Protein AF-A0A2X2LST0-F1 (afdb_monomer)

Sequence (91 aa):
MTFIVGENGIGKSTLVEAIAINADFNPEGGSCNFNFSTMDSHSALFEDIQVIRTAYRNRDGYFLRAESFYNVATAVDQYEAQQSMVDRSHE

Foldseek 3Di:
DDDDDDDPPPCPLLVLLLVCVLLCADSLKFWNVDDDDDDDPHDPVNVVDHDDDDPDDDNTDIDDDPVNPVVVVVVVVVVVVVVVVVVVVVD

Organism: Sphingobacterium multivorum (NCBI:txid28454)

Solvent-accessible surface area (backbone atoms only — not comparable to full-atom values): 6010 Å² total; per-residue (Å²): 140,88,85,89,87,79,70,91,86,77,45,68,69,59,53,54,42,26,52,36,43,60,65,56,27,32,82,72,32,40,35,63,87,50,88,76,86,74,86,89,83,73,74,71,62,36,80,80,54,82,77,86,77,64,95,80,67,81,88,76,63,74,42,87,42,86,88,39,55,62,57,55,55,52,49,53,54,51,53,53,54,52,51,59,52,56,62,66,71,76,115

Nearest PDB structures (foldseek):
  5h67-assembly1_A  TM=6.821E-01  e=4.232E+00  Bacillus subtilis subsp. subtilis str. 168

pLDDT: mean 77.17, std 13.8, range [45.28, 97.44]

Secondary structure (DSSP, 8-state):
-------TTSSHHHHHHHHHHTTT--TTSEETT------S-S-THHHH------S------EE--STTHHHHHHHHHHHHHHHHHHHTT--

Radius of gyration: 16.71 Å; Cα contacts (8 Å, |Δi|>4): 66; chains: 1; bounding box: 40×41×41 Å

Structure (mmCIF, N/CA/C/O backbone):
data_AF-A0A2X2LST0-F1
#
_entry.id   AF-A0A2X2LST0-F1
#
loop_
_atom_site.group_PDB
_atom_site.id
_atom_site.type_symbol
_atom_site.label_atom_id
_atom_site.label_alt_id
_atom_site.label_comp_id
_atom_site.label_asym_id
_atom_site.label_entity_id
_atom_site.label_seq_id
_atom_site.pdbx_PDB_ins_code
_atom_site.Cartn_x
_atom_site.Cartn_y
_atom_site.Cartn_z
_atom_site.occupancy
_atom_site.B_iso_or_equiv
_atom_site.auth_seq_id
_atom_site.auth_comp_id
_atom_site.auth_asym_id
_atom_site.auth_atom_id
_atom_site.pdbx_PDB_model_num
ATOM 1 N N . MET A 1 1 ? 8.321 5.116 -11.694 1.00 85.19 1 MET A N 1
ATOM 2 C CA . MET A 1 1 ? 7.746 5.732 -10.481 1.00 85.19 1 MET A CA 1
ATOM 3 C C . MET A 1 1 ? 6.342 6.197 -10.832 1.00 85.19 1 MET A C 1
ATOM 5 O O . MET A 1 1 ? 6.208 6.881 -11.839 1.00 85.19 1 MET A O 1
ATOM 9 N N . THR A 1 2 ? 5.328 5.799 -10.063 1.00 92.62 2 THR A N 1
ATOM 10 C CA . THR A 1 2 ? 3.914 6.144 -10.303 1.00 92.62 2 THR A CA 1
ATOM 11 C C . THR A 1 2 ? 3.364 6.837 -9.064 1.00 92.62 2 THR A C 1
ATOM 13 O O . THR A 1 2 ? 3.672 6.412 -7.954 1.00 92.62 2 THR A O 1
ATOM 16 N N . PHE A 1 3 ? 2.559 7.883 -9.246 1.00 94.00 3 PHE A N 1
ATOM 17 C CA . PHE A 1 3 ? 1.994 8.673 -8.152 1.00 94.00 3 PHE A CA 1
ATOM 18 C C . PHE A 1 3 ? 0.475 8.771 -8.285 1.00 94.00 3 PHE A C 1
ATOM 20 O O . PHE A 1 3 ? -0.038 8.967 -9.385 1.00 94.00 3 PHE A O 1
ATOM 27 N N . ILE A 1 4 ? -0.227 8.681 -7.156 1.00 93.94 4 ILE A N 1
ATOM 28 C CA . ILE A 1 4 ? -1.662 8.959 -7.039 1.00 93.94 4 ILE A CA 1
ATOM 29 C C . ILE A 1 4 ? -1.800 10.240 -6.212 1.00 93.94 4 ILE A C 1
ATOM 31 O O . ILE A 1 4 ? -1.322 10.300 -5.080 1.00 93.94 4 ILE A O 1
ATOM 35 N N . VAL A 1 5 ? -2.423 11.275 -6.779 1.00 95.62 5 VAL A N 1
ATOM 36 C CA . VAL A 1 5 ? -2.529 12.616 -6.176 1.00 95.62 5 VAL A CA 1
ATOM 37 C C . VAL A 1 5 ? -3.980 13.098 -6.141 1.00 95.62 5 VAL A C 1
ATOM 39 O O . VAL A 1 5 ? -4.814 12.620 -6.902 1.00 95.62 5 VAL A O 1
ATOM 42 N N . GLY A 1 6 ? -4.283 14.039 -5.244 1.00 95.81 6 GLY A N 1
ATOM 43 C CA . GLY A 1 6 ? -5.612 14.634 -5.070 1.00 95.81 6 GLY A CA 1
ATOM 44 C C . GLY A 1 6 ? -5.848 15.120 -3.637 1.00 95.81 6 GLY A C 1
ATOM 45 O O . GLY A 1 6 ? -4.966 14.981 -2.785 1.00 95.81 6 GLY A O 1
ATOM 46 N N . GLU A 1 7 ? -7.024 15.681 -3.356 1.00 97.44 7 GLU A N 1
ATOM 47 C CA . GLU A 1 7 ? -7.358 16.300 -2.062 1.00 97.44 7 GLU A CA 1
ATOM 48 C C . GLU A 1 7 ? -7.352 15.314 -0.880 1.00 97.44 7 GLU A C 1
ATOM 50 O O . GLU A 1 7 ? -7.414 14.090 -1.039 1.00 97.44 7 GLU A O 1
ATOM 55 N N . ASN A 1 8 ? -7.236 15.834 0.341 1.00 93.12 8 ASN A N 1
ATOM 56 C CA . ASN A 1 8 ? -7.308 15.009 1.547 1.00 93.12 8 ASN A CA 1
ATOM 57 C C . ASN A 1 8 ? -8.727 14.459 1.729 1.00 93.12 8 ASN A C 1
ATOM 59 O O . ASN A 1 8 ? -9.699 15.187 1.578 1.00 93.12 8 ASN A O 1
ATOM 63 N N . GLY A 1 9 ? -8.835 13.166 2.042 1.00 90.81 9 GLY A N 1
ATOM 64 C CA . GLY A 1 9 ? -10.125 12.497 2.241 1.00 90.81 9 GLY A CA 1
ATOM 65 C C . GLY A 1 9 ? -10.755 11.864 0.993 1.00 90.81 9 GLY A C 1
ATOM 66 O O . GLY A 1 9 ? -11.721 11.132 1.141 1.00 90.81 9 GLY A O 1
ATOM 67 N N . ILE A 1 10 ? -10.192 12.026 -0.213 1.00 95.12 10 ILE A N 1
ATOM 68 C CA . ILE A 1 10 ? -10.776 11.440 -1.445 1.00 95.12 10 ILE A CA 1
ATOM 69 C C . ILE A 1 10 ? -10.584 9.915 -1.592 1.00 95.12 10 ILE A C 1
ATOM 71 O O . ILE A 1 10 ? -10.884 9.358 -2.642 1.00 95.12 10 ILE A O 1
ATOM 75 N N . GLY A 1 11 ? -10.005 9.243 -0.591 1.00 92.44 11 GLY A N 1
ATOM 76 C CA . GLY A 1 11 ? -9.767 7.794 -0.630 1.00 92.44 11 GLY A CA 1
ATOM 77 C C . GLY A 1 11 ? -8.460 7.344 -1.298 1.00 92.44 11 GLY A C 1
ATOM 78 O O . GLY A 1 11 ? -8.341 6.183 -1.670 1.00 92.44 11 GLY A O 1
ATOM 79 N N . LYS A 1 12 ? -7.446 8.216 -1.435 1.00 94.75 12 LYS A N 1
ATOM 80 C CA . LYS A 1 12 ? -6.136 7.835 -2.017 1.00 94.75 12 LYS A CA 1
ATOM 81 C C . LYS A 1 12 ? -5.499 6.640 -1.296 1.00 94.75 12 LYS A C 1
ATOM 83 O O . LYS A 1 12 ? -5.092 5.684 -1.945 1.00 94.75 12 LYS A O 1
ATOM 88 N N . SER A 1 13 ? -5.430 6.696 0.037 1.00 90.44 13 SER A N 1
ATOM 89 C CA . SER A 1 13 ? -4.865 5.617 0.855 1.00 90.44 13 SER A CA 1
ATOM 90 C C . SER A 1 13 ? -5.704 4.345 0.753 1.00 90.44 13 SER A C 1
ATOM 92 O O . SER A 1 13 ? -5.145 3.271 0.584 1.00 90.44 13 SER A O 1
ATOM 94 N N . THR A 1 14 ? -7.033 4.484 0.747 1.00 91.38 14 THR A N 1
ATOM 95 C CA . THR A 1 14 ? -7.987 3.379 0.584 1.00 91.38 14 THR A CA 1
ATOM 96 C C . THR A 1 14 ? -7.796 2.645 -0.742 1.00 91.38 14 THR A C 1
ATOM 98 O O . THR A 1 14 ? -7.778 1.420 -0.776 1.00 91.38 14 THR A O 1
ATOM 101 N N . LEU A 1 15 ? -7.590 3.378 -1.841 1.00 92.81 15 LEU A N 1
ATOM 102 C CA . LEU A 1 15 ? -7.323 2.774 -3.146 1.00 92.81 15 LEU A CA 1
ATOM 103 C C . LEU A 1 15 ? -5.991 2.013 -3.158 1.00 92.81 15 LEU A C 1
ATOM 105 O O . LEU A 1 15 ? -5.919 0.898 -3.670 1.00 92.81 15 LEU A O 1
ATOM 109 N N . VAL A 1 16 ? -4.932 2.606 -2.600 1.00 92.12 16 VAL A N 1
ATOM 110 C CA . VAL A 1 16 ? -3.610 1.963 -2.535 1.00 92.12 16 VAL A CA 1
ATOM 111 C C . VAL A 1 16 ? -3.655 0.698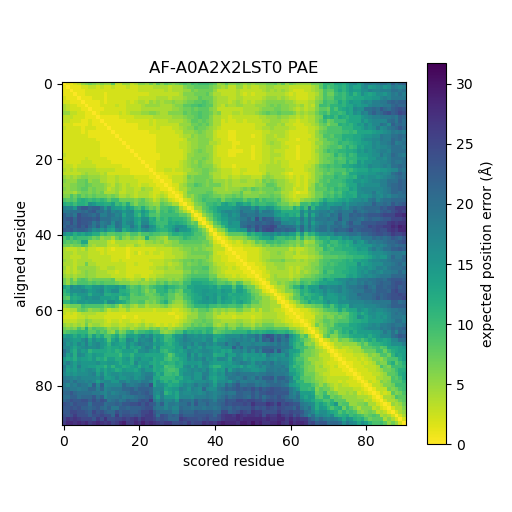 -1.675 1.00 92.12 16 VAL A C 1
ATOM 113 O O . VAL A 1 16 ? -3.092 -0.323 -2.064 1.00 92.12 16 VAL A O 1
ATOM 116 N N . GLU A 1 17 ? -4.359 0.743 -0.549 1.00 90.00 17 GLU A N 1
ATOM 117 C CA . GLU A 1 17 ? -4.588 -0.398 0.336 1.00 90.00 17 GLU A CA 1
ATOM 118 C C . GLU A 1 17 ? -5.364 -1.518 -0.370 1.00 90.00 17 GLU A C 1
ATOM 120 O O . GLU A 1 17 ? -4.922 -2.666 -0.362 1.00 90.00 17 GLU A O 1
ATOM 125 N N . ALA A 1 18 ? -6.448 -1.191 -1.080 1.00 91.44 18 ALA A N 1
ATOM 126 C CA . ALA A 1 18 ? -7.220 -2.172 -1.840 1.00 91.44 18 ALA A CA 1
ATOM 127 C C . ALA A 1 18 ? -6.390 -2.857 -2.945 1.00 91.44 18 ALA A C 1
ATOM 129 O O . ALA A 1 18 ? -6.535 -4.060 -3.187 1.00 91.44 18 ALA A O 1
ATOM 130 N N . ILE A 1 19 ? -5.483 -2.115 -3.594 1.00 91.38 19 ILE A N 1
ATOM 131 C CA . ILE A 1 19 ? -4.521 -2.672 -4.559 1.00 91.38 19 ILE A CA 1
ATOM 132 C C . ILE A 1 19 ? -3.510 -3.590 -3.861 1.00 91.38 19 ILE A C 1
ATOM 134 O O . ILE A 1 19 ? -3.180 -4.644 -4.408 1.00 91.38 19 ILE A O 1
ATOM 138 N N . ALA A 1 20 ? -3.008 -3.201 -2.685 1.00 89.94 20 ALA A N 1
ATOM 139 C CA . ALA A 1 20 ? -2.037 -3.980 -1.921 1.00 89.94 20 ALA A CA 1
ATOM 140 C C . ALA A 1 20 ? -2.629 -5.319 -1.447 1.00 89.94 20 ALA A C 1
ATOM 142 O O . ALA A 1 20 ? -2.005 -6.359 -1.659 1.00 89.94 20 ALA A O 1
ATOM 143 N N . ILE A 1 21 ? -3.857 -5.314 -0.921 1.00 87.06 21 ILE A N 1
ATOM 144 C CA . ILE A 1 21 ? -4.578 -6.532 -0.513 1.00 87.06 21 ILE A CA 1
ATOM 145 C C . ILE A 1 21 ? -4.767 -7.469 -1.713 1.00 87.06 21 ILE A C 1
ATOM 147 O O . ILE A 1 21 ? -4.365 -8.628 -1.670 1.00 87.06 21 ILE A O 1
ATOM 151 N N . ASN A 1 22 ? -5.254 -6.951 -2.848 1.00 88.94 22 ASN A N 1
ATOM 152 C CA . ASN A 1 22 ? -5.372 -7.718 -4.099 1.00 88.94 22 ASN A CA 1
ATOM 153 C C . ASN A 1 22 ? -4.019 -8.141 -4.711 1.00 88.94 22 ASN A C 1
ATOM 155 O O . ASN A 1 22 ? -3.960 -8.819 -5.747 1.00 88.94 22 ASN A O 1
ATOM 159 N N . ALA A 1 23 ? -2.907 -7.671 -4.150 1.00 87.31 23 ALA A N 1
ATOM 160 C CA . ALA A 1 23 ? -1.549 -8.088 -4.479 1.00 87.31 23 ALA A CA 1
ATOM 161 C C . ALA A 1 23 ? -0.954 -9.092 -3.498 1.00 87.31 23 ALA A C 1
ATOM 163 O O . ALA A 1 23 ? 0.224 -9.420 -3.641 1.00 87.31 23 ALA A O 1
ATOM 164 N N . ASP A 1 24 ? -1.774 -9.627 -2.594 1.00 84.69 24 ASP A N 1
ATOM 165 C CA . ASP A 1 24 ? -1.377 -10.549 -1.534 1.00 84.69 24 ASP A CA 1
ATOM 166 C C . ASP A 1 24 ? -0.409 -9.901 -0.524 1.00 84.69 24 ASP A C 1
ATOM 168 O O . ASP A 1 24 ? 0.428 -10.579 0.072 1.00 84.69 24 ASP A O 1
ATOM 172 N N . PHE A 1 25 ? -0.480 -8.576 -0.342 1.00 86.12 25 PHE A N 1
ATOM 173 C CA . PHE A 1 25 ? 0.199 -7.898 0.762 1.00 86.12 25 PHE A CA 1
ATOM 174 C C . PHE A 1 25 ? -0.712 -7.788 1.977 1.00 86.12 25 PHE A C 1
ATOM 176 O O . PHE A 1 25 ? -1.931 -7.671 1.869 1.00 86.12 25 PHE A O 1
ATOM 183 N N . ASN A 1 26 ? -0.077 -7.753 3.143 1.00 81.94 26 ASN A N 1
ATOM 184 C CA . ASN A 1 26 ? -0.748 -7.444 4.388 1.00 81.94 26 ASN A CA 1
ATOM 185 C C . ASN A 1 26 ? -1.224 -5.980 4.387 1.00 81.94 26 ASN A C 1
ATOM 187 O O . ASN A 1 26 ? -0.417 -5.102 4.073 1.00 81.94 26 ASN A O 1
ATOM 191 N N . PRO A 1 27 ? -2.478 -5.681 4.754 1.00 77.81 27 PRO A N 1
ATOM 192 C CA . PRO A 1 27 ? -2.973 -4.306 4.773 1.00 77.81 27 PRO A CA 1
ATOM 193 C C . PRO A 1 27 ? -2.316 -3.409 5.846 1.00 77.81 27 PRO A C 1
ATOM 195 O O . PRO A 1 27 ? -2.278 -2.183 5.691 1.00 77.81 27 PRO A O 1
ATOM 198 N N . GLU A 1 28 ? -1.695 -4.003 6.869 1.00 77.19 28 GLU A N 1
ATOM 199 C CA . GLU A 1 28 ? -0.853 -3.302 7.852 1.00 77.19 28 GLU A CA 1
ATOM 200 C C . GLU A 1 28 ? 0.538 -2.929 7.308 1.00 77.19 28 GLU A C 1
ATOM 202 O O . GLU A 1 28 ? 1.307 -2.214 7.956 1.00 77.19 28 GLU A O 1
ATOM 207 N N . GLY A 1 29 ? 0.862 -3.376 6.094 1.00 79.25 29 GLY A N 1
ATOM 208 C CA . GLY A 1 29 ? 2.185 -3.254 5.498 1.00 79.25 29 GLY A CA 1
ATOM 209 C C . GLY A 1 29 ? 3.068 -4.471 5.771 1.00 79.25 29 GLY A C 1
ATOM 210 O O . GLY A 1 29 ? 2.782 -5.306 6.627 1.00 79.25 29 GLY A O 1
ATOM 211 N N . GLY A 1 30 ? 4.152 -4.587 5.005 1.00 79.06 30 GLY A N 1
ATOM 212 C CA . GLY A 1 30 ? 5.040 -5.751 5.050 1.00 79.06 30 GLY A CA 1
ATOM 213 C C . GLY A 1 30 ? 5.230 -6.437 3.701 1.00 79.06 30 GLY A C 1
ATOM 214 O O . GLY A 1 30 ? 4.740 -5.982 2.662 1.00 79.06 30 GLY A O 1
ATOM 215 N N . SER A 1 31 ? 5.966 -7.546 3.721 1.00 80.69 31 SER A N 1
ATOM 216 C CA . SER A 1 31 ? 6.099 -8.450 2.576 1.00 80.69 31 SER A CA 1
ATOM 217 C C . SER A 1 31 ? 4.917 -9.424 2.496 1.00 80.69 31 SER A C 1
ATOM 219 O O . SER A 1 31 ? 4.195 -9.627 3.471 1.00 80.69 31 SER A O 1
ATOM 221 N N . CYS A 1 32 ? 4.746 -10.088 1.349 1.00 71.88 32 CYS A N 1
ATOM 222 C CA . CYS A 1 32 ? 3.715 -11.120 1.159 1.00 71.88 32 CYS A CA 1
ATOM 223 C C . CYS A 1 32 ? 3.856 -12.331 2.104 1.00 71.88 32 CYS A C 1
ATOM 225 O O . CYS A 1 32 ? 2.933 -13.128 2.218 1.00 71.88 32 CYS A O 1
ATOM 227 N N . ASN A 1 33 ? 5.011 -12.507 2.760 1.00 66.50 33 ASN A N 1
ATOM 228 C CA . ASN A 1 33 ? 5.295 -13.665 3.615 1.00 66.50 33 ASN A CA 1
ATOM 229 C C . ASN A 1 33 ? 4.956 -13.420 5.100 1.00 66.50 33 ASN A C 1
ATOM 231 O O . ASN A 1 33 ? 5.229 -14.277 5.940 1.00 66.50 33 ASN A O 1
ATOM 235 N N . PHE A 1 34 ? 4.397 -12.252 5.435 1.00 56.50 34 PHE A N 1
ATOM 236 C CA . PHE A 1 34 ? 4.032 -11.869 6.798 1.00 56.50 34 PHE A CA 1
ATOM 237 C C . PHE A 1 34 ? 2.509 -11.871 6.970 1.00 56.50 34 PHE A C 1
ATOM 239 O O . PHE A 1 34 ? 1.801 -10.980 6.501 1.00 56.50 34 PHE A O 1
ATOM 246 N N . ASN A 1 35 ? 1.997 -12.879 7.674 1.00 53.41 35 ASN A N 1
ATOM 247 C CA . ASN A 1 35 ? 0.565 -13.061 7.897 1.00 53.41 35 ASN A CA 1
ATOM 248 C C . ASN A 1 35 ? 0.167 -12.538 9.292 1.00 53.41 35 ASN A C 1
ATOM 250 O O . ASN A 1 35 ? -0.121 -13.312 10.199 1.00 53.41 35 ASN A O 1
ATOM 254 N N . PHE A 1 36 ? 0.220 -11.218 9.497 1.00 53.06 36 PHE A N 1
ATOM 255 C CA . PHE A 1 36 ? -0.366 -10.566 10.674 1.00 53.06 36 PHE A CA 1
ATOM 256 C C . PHE A 1 36 ? -1.807 -10.154 10.360 1.00 53.06 36 PHE A C 1
ATOM 258 O O . PHE A 1 36 ? -2.031 -9.198 9.629 1.00 53.06 36 PHE A O 1
ATOM 265 N N . SER A 1 37 ? -2.801 -10.866 10.881 1.00 49.31 37 SER A N 1
ATOM 266 C CA . SER A 1 37 ? -4.196 -10.428 10.789 1.00 49.31 37 SER A CA 1
ATOM 267 C C . SER A 1 37 ? -4.539 -9.594 12.022 1.00 49.31 37 SER A C 1
ATOM 269 O O . SER A 1 37 ? -4.826 -10.154 13.083 1.00 49.31 37 SER A O 1
ATOM 271 N N . THR A 1 38 ? -4.506 -8.270 11.902 1.00 49.03 38 THR A N 1
ATOM 272 C CA . THR A 1 38 ? -5.165 -7.390 12.877 1.00 49.03 38 THR A CA 1
ATOM 273 C C . THR A 1 38 ? -6.547 -7.033 12.330 1.00 49.03 38 THR A C 1
ATOM 275 O O . THR A 1 38 ? -6.729 -6.847 11.133 1.00 49.03 38 THR A O 1
ATOM 278 N N . MET A 1 39 ? -7.547 -7.062 13.201 1.00 45.28 39 MET A N 1
ATOM 279 C CA . MET A 1 39 ? -8.9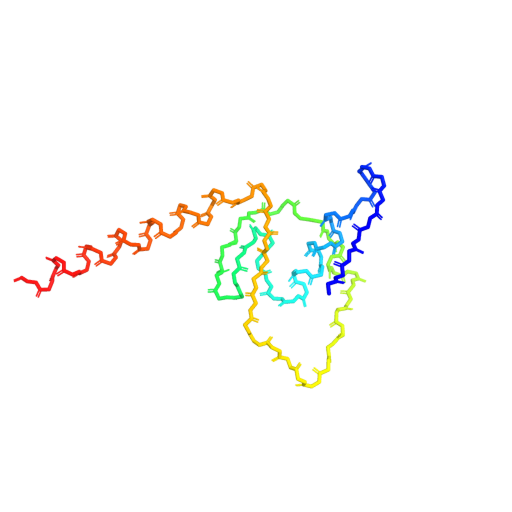74 -7.042 12.876 1.00 45.28 39 MET A CA 1
ATOM 280 C C . MET A 1 39 ? -9.431 -5.733 12.177 1.00 45.28 39 MET A C 1
ATOM 282 O O . MET A 1 39 ? -9.257 -4.647 12.721 1.00 45.28 39 MET A O 1
ATOM 286 N N . ASP A 1 40 ? -10.064 -5.877 11.005 1.00 54.75 40 ASP A N 1
ATOM 287 C CA . ASP A 1 40 ? -11.249 -5.153 10.484 1.00 54.75 40 ASP A CA 1
ATOM 288 C C . ASP A 1 40 ? -11.294 -3.603 10.455 1.00 54.75 40 ASP A C 1
ATOM 290 O O . ASP A 1 40 ? -12.322 -2.997 10.757 1.00 54.75 40 ASP A O 1
ATOM 294 N N . SER A 1 41 ? -10.213 -2.919 10.056 1.00 63.03 41 SER A N 1
ATOM 295 C CA . SER A 1 41 ? -10.264 -1.457 9.792 1.00 63.03 41 SER A CA 1
ATOM 296 C C . SER A 1 41 ? -10.127 -1.060 8.316 1.00 63.03 41 SER A C 1
ATOM 298 O O . SER A 1 41 ? -10.112 0.130 7.996 1.00 63.03 41 SER A O 1
ATOM 300 N N . HIS A 1 42 ? -10.033 -2.029 7.404 1.00 74.06 42 HIS A N 1
ATOM 301 C CA . HIS A 1 42 ? -9.831 -1.767 5.978 1.00 74.06 42 HIS A CA 1
ATOM 302 C C . HIS A 1 42 ? -11.165 -1.661 5.236 1.00 74.06 42 HIS A C 1
ATOM 304 O O . HIS A 1 42 ? -12.168 -2.263 5.611 1.00 74.06 42 HIS A O 1
ATOM 310 N N . SER A 1 43 ? -11.190 -0.873 4.163 1.00 81.56 43 SER A N 1
ATOM 311 C CA . SER A 1 43 ? -12.387 -0.737 3.329 1.00 81.56 43 SER A CA 1
ATOM 312 C C . SER A 1 43 ? -12.665 -2.018 2.539 1.00 81.56 43 SER A C 1
ATOM 314 O O . SER A 1 43 ? -11.735 -2.598 1.991 1.00 81.56 43 SER A O 1
ATOM 316 N N . ALA A 1 44 ? -13.941 -2.376 2.356 1.00 87.44 44 ALA A N 1
ATOM 317 C CA . ALA A 1 44 ? -14.373 -3.472 1.479 1.00 87.44 44 ALA A CA 1
ATOM 318 C C . ALA A 1 44 ? -14.066 -3.248 -0.020 1.00 87.44 44 ALA A C 1
ATOM 320 O O . ALA A 1 44 ? -14.277 -4.140 -0.830 1.00 87.44 44 ALA A O 1
ATOM 321 N N . LEU A 1 45 ? -13.518 -2.087 -0.412 1.00 89.19 45 LEU A N 1
ATOM 322 C CA . LEU A 1 45 ? -13.196 -1.754 -1.807 1.00 89.19 45 LEU A CA 1
ATOM 323 C C . LEU A 1 45 ? -12.315 -2.803 -2.509 1.00 89.19 45 LEU A C 1
ATOM 325 O O . LEU A 1 45 ? -12.371 -2.926 -3.729 1.00 89.19 45 LEU A O 1
ATOM 329 N N . PHE A 1 46 ? -11.486 -3.550 -1.770 1.00 88.00 46 PHE A N 1
ATOM 330 C CA . PHE A 1 46 ? -10.671 -4.614 -2.361 1.00 88.00 46 PHE A CA 1
ATOM 331 C C . PHE A 1 46 ? -11.518 -5.759 -2.941 1.00 88.00 46 PHE A C 1
ATOM 333 O O . PHE A 1 46 ? -11.046 -6.432 -3.851 1.00 88.00 46 PHE A O 1
ATOM 340 N N . GLU A 1 47 ? -12.745 -5.961 -2.459 1.00 89.94 47 GLU A N 1
ATOM 341 C CA . GLU A 1 47 ? -13.681 -6.968 -2.973 1.00 89.94 47 GLU A CA 1
ATOM 342 C C . GLU A 1 47 ? -14.282 -6.549 -4.323 1.00 89.94 47 GLU A C 1
ATOM 344 O O . GLU A 1 47 ? -14.602 -7.394 -5.158 1.00 89.94 47 GLU A O 1
ATOM 349 N N . ASP A 1 48 ? -14.376 -5.238 -4.562 1.00 93.75 48 ASP A N 1
ATOM 350 C CA . ASP A 1 48 ? -15.003 -4.653 -5.750 1.00 93.75 48 ASP A CA 1
ATOM 351 C C . ASP A 1 48 ? -14.017 -4.408 -6.907 1.00 93.75 48 ASP A C 1
ATOM 353 O O . ASP A 1 48 ? -14.427 -4.032 -8.011 1.00 93.75 48 ASP A O 1
ATOM 357 N N . ILE A 1 49 ? -12.709 -4.588 -6.683 1.00 92.38 49 ILE A N 1
ATOM 358 C CA . ILE A 1 49 ? -11.670 -4.338 -7.691 1.00 92.38 49 ILE A CA 1
ATOM 359 C C . ILE A 1 49 ? -10.803 -5.568 -7.934 1.00 92.38 49 ILE A C 1
ATOM 361 O O . ILE A 1 49 ? -10.498 -6.336 -7.032 1.00 92.38 49 ILE A O 1
ATOM 365 N N . GLN A 1 50 ? -10.319 -5.706 -9.169 1.00 89.94 50 GLN A N 1
ATOM 366 C CA . GLN A 1 50 ? -9.405 -6.776 -9.550 1.00 89.94 50 GLN A CA 1
ATOM 367 C C . GLN A 1 50 ? -8.097 -6.198 -10.087 1.00 89.94 50 GLN A C 1
ATOM 369 O O . GLN A 1 50 ? -8.088 -5.383 -11.013 1.00 89.94 50 GLN A O 1
ATOM 374 N N . VAL A 1 51 ? -6.967 -6.665 -9.553 1.00 88.69 51 VAL A N 1
ATOM 375 C CA . VAL A 1 51 ? -5.645 -6.291 -10.070 1.00 88.69 51 VAL A CA 1
ATOM 376 C C . VAL A 1 51 ? -5.199 -7.296 -11.129 1.00 88.69 51 VAL A C 1
ATOM 378 O O . VAL A 1 51 ? -4.910 -8.456 -10.836 1.00 88.69 51 VAL A O 1
ATOM 381 N N . ILE A 1 52 ? -5.108 -6.835 -12.375 1.00 89.75 52 ILE A N 1
ATOM 382 C CA . ILE A 1 52 ? -4.661 -7.647 -13.510 1.00 89.75 52 ILE A CA 1
ATOM 383 C C . ILE A 1 52 ? -3.139 -7.546 -13.637 1.00 89.75 52 ILE A C 1
ATOM 385 O O . ILE A 1 52 ? -2.570 -6.454 -13.649 1.00 89.75 52 ILE A O 1
ATOM 389 N N . ARG A 1 53 ? -2.471 -8.698 -13.744 1.00 82.62 53 ARG A N 1
ATOM 390 C CA . ARG A 1 53 ? -1.011 -8.807 -13.878 1.00 82.62 53 ARG A CA 1
ATOM 391 C C . ARG A 1 53 ? -0.660 -9.635 -15.109 1.00 82.62 53 ARG A C 1
ATOM 393 O O . ARG A 1 53 ? -1.407 -10.528 -15.496 1.00 82.62 53 ARG A O 1
ATOM 400 N N . THR A 1 54 ? 0.484 -9.335 -15.717 1.00 84.56 54 THR A N 1
ATOM 401 C CA . THR A 1 54 ? 1.052 -10.155 -16.797 1.00 84.56 54 THR A CA 1
ATOM 402 C C . THR A 1 54 ? 1.651 -11.457 -16.243 1.00 84.56 54 THR A C 1
ATOM 404 O O . THR A 1 54 ? 1.837 -11.591 -15.033 1.00 84.56 54 THR A O 1
ATOM 407 N N . ALA A 1 55 ? 1.982 -12.413 -17.118 1.00 78.06 55 ALA A N 1
ATOM 408 C CA . ALA A 1 55 ? 2.542 -13.721 -16.752 1.00 78.06 55 ALA A CA 1
ATOM 409 C C . ALA A 1 55 ? 3.839 -13.627 -15.920 1.00 78.06 55 ALA A C 1
ATOM 411 O O . ALA A 1 55 ? 4.164 -14.534 -15.157 1.00 78.06 55 ALA A O 1
ATOM 412 N N . TYR A 1 56 ? 4.565 -12.514 -16.034 1.00 76.00 56 TYR A N 1
ATOM 413 C CA . TYR A 1 56 ? 5.713 -12.212 -15.191 1.00 76.00 56 TYR A CA 1
ATOM 414 C C . TYR A 1 56 ? 5.258 -11.551 -13.881 1.00 76.00 56 TYR A C 1
ATOM 416 O O . TYR A 1 56 ? 5.142 -10.326 -13.785 1.00 76.00 56 TYR A O 1
ATOM 424 N N . ARG A 1 57 ? 4.974 -12.374 -12.865 1.00 72.81 57 ARG A N 1
ATOM 425 C CA . ARG A 1 57 ? 4.682 -11.904 -11.505 1.00 72.81 57 ARG A CA 1
ATOM 426 C C . ARG A 1 57 ? 5.972 -11.869 -10.686 1.00 72.81 57 ARG A C 1
ATOM 428 O O . ARG A 1 57 ? 6.505 -12.922 -10.342 1.00 72.81 57 ARG A O 1
ATOM 435 N N . ASN A 1 58 ? 6.421 -10.669 -10.314 1.00 70.25 58 ASN A N 1
ATOM 436 C CA . ASN A 1 58 ? 7.409 -10.524 -9.244 1.00 70.25 58 ASN A CA 1
ATOM 437 C C . ASN A 1 58 ? 6.795 -11.057 -7.945 1.00 70.25 58 ASN A C 1
ATOM 439 O O . ASN A 1 58 ? 5.712 -10.628 -7.541 1.00 70.25 58 ASN A O 1
ATOM 443 N N . ARG A 1 59 ? 7.461 -12.045 -7.345 1.00 70.81 59 ARG A N 1
ATOM 444 C CA . ARG A 1 59 ? 7.040 -12.679 -6.087 1.00 70.81 59 ARG A CA 1
ATOM 445 C C . ARG A 1 59 ? 7.527 -11.913 -4.860 1.00 70.81 59 ARG A C 1
ATOM 447 O O . ARG A 1 59 ? 6.954 -12.078 -3.792 1.00 70.81 59 ARG A O 1
ATOM 454 N N . ASP A 1 60 ? 8.510 -11.041 -5.059 1.00 79.00 60 ASP A N 1
ATOM 455 C CA . ASP A 1 60 ? 9.096 -10.211 -4.020 1.00 79.00 60 ASP A CA 1
ATOM 456 C C . ASP A 1 60 ? 8.585 -8.775 -4.133 1.00 79.00 60 ASP A C 1
ATOM 458 O O . ASP A 1 60 ? 8.569 -8.172 -5.212 1.00 79.00 60 ASP A O 1
ATOM 462 N N . GLY A 1 61 ? 8.161 -8.226 -3.000 1.00 85.38 61 GLY A N 1
ATOM 463 C CA . GLY A 1 61 ? 7.666 -6.864 -2.892 1.00 85.38 61 GLY A CA 1
ATOM 464 C C . GLY A 1 61 ? 7.359 -6.495 -1.447 1.00 85.38 61 GLY A C 1
ATOM 465 O O . GLY A 1 61 ? 7.385 -7.344 -0.554 1.00 85.38 61 GLY A O 1
ATOM 466 N N . TYR A 1 62 ? 7.081 -5.214 -1.222 1.00 85.81 62 TYR A N 1
ATOM 467 C CA . TYR A 1 62 ? 6.809 -4.677 0.104 1.00 85.81 62 TYR A CA 1
ATOM 468 C C . TYR A 1 62 ? 5.758 -3.571 0.024 1.00 85.81 62 TYR A C 1
ATOM 470 O O . TYR A 1 62 ? 5.874 -2.669 -0.812 1.00 85.81 62 TYR A O 1
ATOM 478 N N . PHE A 1 63 ? 4.764 -3.607 0.911 1.00 88.12 63 PHE A N 1
ATOM 479 C CA . PHE A 1 63 ? 3.808 -2.518 1.086 1.00 88.12 63 PHE A CA 1
ATOM 480 C C . PHE A 1 63 ? 4.232 -1.631 2.262 1.00 88.12 63 PHE A C 1
ATOM 482 O O . PHE A 1 63 ? 4.240 -2.064 3.413 1.00 88.12 63 PHE A O 1
ATOM 489 N N . LEU A 1 64 ? 4.643 -0.395 1.965 1.00 84.81 64 LEU A N 1
ATOM 490 C CA . LEU A 1 64 ? 5.080 0.577 2.968 1.00 84.81 64 LEU A CA 1
ATOM 491 C C . LEU A 1 64 ? 3.906 1.449 3.409 1.00 84.81 64 LEU A C 1
ATOM 493 O O . LEU A 1 64 ? 3.314 2.159 2.593 1.00 84.81 64 LEU A O 1
ATOM 497 N N . ARG A 1 65 ? 3.634 1.451 4.714 1.00 81.38 65 ARG A N 1
ATOM 498 C CA . ARG A 1 65 ? 2.632 2.306 5.350 1.00 81.38 65 ARG A CA 1
ATOM 499 C C . ARG A 1 65 ? 3.331 3.263 6.315 1.00 81.38 65 ARG A C 1
ATOM 501 O O . ARG A 1 65 ? 4.120 2.835 7.151 1.00 81.38 65 ARG A O 1
ATOM 508 N N . ALA A 1 66 ? 3.065 4.562 6.189 1.00 74.50 66 ALA A N 1
ATOM 509 C CA . ALA A 1 66 ? 3.735 5.577 7.008 1.00 74.50 66 ALA A CA 1
ATOM 510 C C . ALA A 1 66 ? 3.335 5.503 8.494 1.00 74.50 66 ALA A C 1
ATOM 512 O O . ALA A 1 66 ? 4.156 5.755 9.368 1.00 74.50 66 ALA A O 1
ATOM 513 N N . GLU A 1 67 ? 2.092 5.125 8.782 1.00 67.94 67 GLU A N 1
ATOM 514 C CA . GLU A 1 67 ? 1.559 4.999 10.147 1.00 67.94 67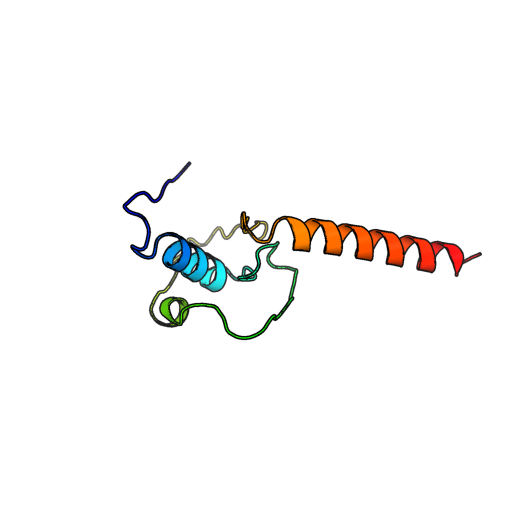 GLU A CA 1
ATOM 515 C C . GLU A 1 67 ? 1.974 3.703 10.862 1.00 67.94 67 GLU A C 1
ATOM 517 O O . GLU A 1 67 ? 2.079 3.703 12.084 1.00 67.94 67 GLU A O 1
ATOM 522 N N . SER A 1 68 ? 2.307 2.638 10.120 1.00 56.97 68 SER A N 1
ATOM 523 C CA . SER A 1 68 ? 2.718 1.336 10.682 1.00 56.97 68 SER A CA 1
ATOM 524 C C . SER A 1 68 ? 4.233 1.113 10.662 1.00 56.97 68 SER A C 1
ATOM 526 O O . SER A 1 68 ? 4.704 0.005 10.917 1.00 56.97 68 SER A O 1
ATOM 528 N N . PHE A 1 69 ? 5.030 2.158 10.407 1.00 59.56 69 PHE A N 1
ATOM 529 C CA . PHE A 1 69 ? 6.497 2.059 10.383 1.00 59.56 69 PHE A CA 1
ATOM 530 C C . PHE A 1 69 ? 7.072 1.504 11.707 1.00 59.56 69 PHE A C 1
ATOM 532 O O . PHE A 1 69 ? 8.083 0.805 11.706 1.00 59.56 69 PHE A O 1
ATOM 539 N N . TYR A 1 70 ? 6.381 1.741 12.829 1.00 56.44 70 TYR A N 1
ATOM 540 C CA . TYR A 1 70 ? 6.734 1.216 14.154 1.00 56.44 70 TYR A CA 1
ATOM 541 C C . TYR A 1 70 ? 6.464 -0.289 14.328 1.00 56.44 70 TYR A C 1
ATOM 543 O O . TYR A 1 70 ? 7.216 -0.966 15.032 1.00 56.44 70 TYR A O 1
ATOM 551 N N . ASN A 1 71 ? 5.427 -0.832 13.677 1.00 59.41 71 ASN A N 1
ATOM 552 C CA . ASN A 1 71 ? 5.070 -2.253 13.783 1.00 59.41 71 ASN A C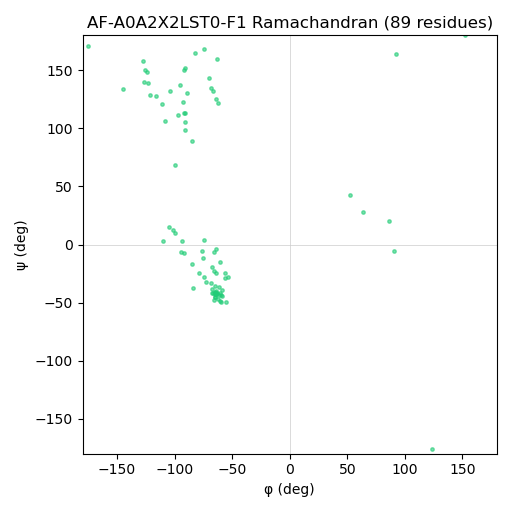A 1
ATOM 553 C C . ASN A 1 71 ? 6.145 -3.136 13.146 1.00 59.41 71 ASN A C 1
ATOM 555 O O . ASN A 1 71 ? 6.490 -4.183 13.686 1.00 59.41 71 ASN A O 1
ATOM 559 N N . VAL A 1 72 ? 6.718 -2.679 12.031 1.00 62.69 72 VAL A N 1
ATOM 560 C CA . VAL A 1 72 ? 7.806 -3.376 11.335 1.00 62.69 72 VAL A CA 1
ATOM 561 C C . VAL A 1 72 ? 9.068 -3.400 12.190 1.00 62.69 72 VAL A C 1
ATOM 563 O O . VAL A 1 72 ? 9.652 -4.463 12.365 1.00 62.69 72 VAL A O 1
ATOM 566 N N . ALA A 1 73 ? 9.465 -2.256 12.755 1.00 66.88 73 ALA A N 1
ATOM 567 C CA . ALA A 1 73 ? 10.630 -2.185 13.638 1.00 66.88 73 ALA A CA 1
ATOM 568 C C . ALA A 1 73 ? 10.463 -3.110 14.854 1.00 66.88 73 ALA A C 1
ATOM 570 O O . ALA A 1 73 ? 11.345 -3.902 15.160 1.00 66.88 73 ALA A O 1
ATOM 571 N N . THR A 1 74 ? 9.275 -3.099 15.464 1.00 65.50 74 THR A N 1
ATOM 572 C CA . THR A 1 74 ? 8.958 -3.967 16.606 1.00 65.50 74 THR A CA 1
ATOM 573 C C . THR A 1 74 ? 8.979 -5.452 16.226 1.00 65.50 74 THR A C 1
ATOM 575 O O . THR A 1 74 ? 9.459 -6.278 16.999 1.00 65.50 74 THR A O 1
ATOM 578 N N . ALA A 1 75 ? 8.477 -5.814 15.041 1.00 68.75 75 ALA A N 1
ATOM 579 C CA . ALA A 1 75 ? 8.529 -7.190 14.553 1.00 68.75 75 ALA A CA 1
ATOM 580 C C . ALA A 1 75 ? 9.975 -7.650 14.311 1.00 68.75 75 ALA A C 1
ATOM 582 O O . ALA A 1 75 ? 10.324 -8.762 14.697 1.00 68.75 75 ALA A O 1
ATOM 583 N N . VAL A 1 76 ? 10.826 -6.804 13.722 1.00 74.06 76 VAL A N 1
ATOM 584 C CA . VAL A 1 76 ? 12.252 -7.110 13.519 1.00 74.06 76 VAL A CA 1
ATOM 585 C C . VAL A 1 76 ? 12.953 -7.337 14.860 1.00 74.06 76 VAL A C 1
ATOM 587 O O . VAL A 1 76 ? 13.569 -8.388 15.037 1.00 74.06 76 VAL A O 1
ATOM 590 N N . ASP A 1 77 ? 12.760 -6.443 15.832 1.00 73.44 77 ASP A N 1
ATOM 591 C CA . ASP A 1 77 ? 13.342 -6.577 17.175 1.00 73.44 77 ASP A CA 1
ATOM 592 C C . ASP A 1 77 ? 12.904 -7.884 17.871 1.00 73.44 77 ASP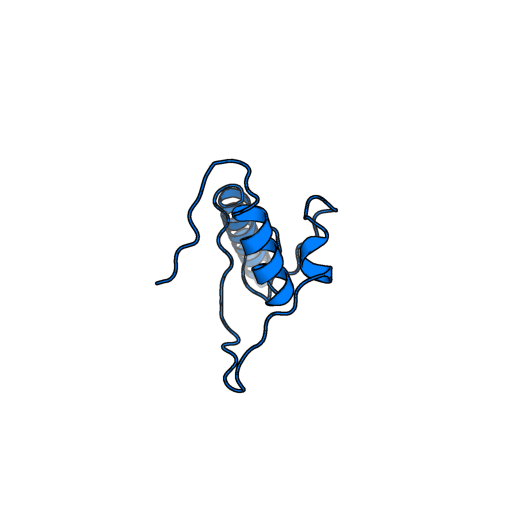 A C 1
ATOM 594 O O . ASP A 1 77 ? 13.700 -8.552 18.535 1.00 73.44 77 ASP A O 1
ATOM 598 N N . GLN A 1 78 ? 11.640 -8.295 17.707 1.00 71.56 78 GLN A N 1
ATOM 599 C CA . GLN A 1 78 ? 11.130 -9.556 18.26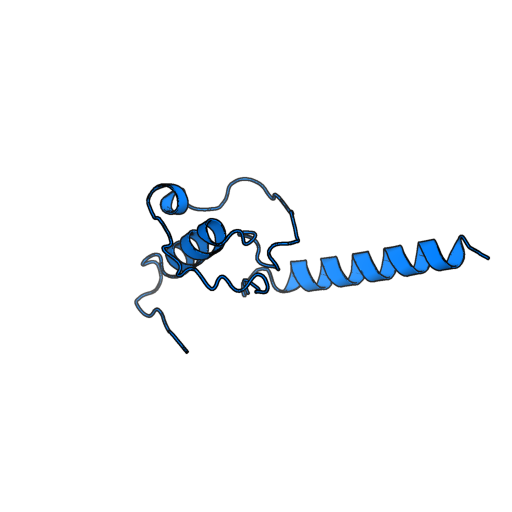4 1.00 71.56 78 GLN A CA 1
ATOM 600 C C . GLN A 1 78 ? 11.753 -10.791 17.602 1.00 71.56 78 GLN A C 1
ATOM 602 O O . GLN A 1 78 ? 12.100 -11.747 18.301 1.00 71.56 78 GLN A O 1
ATOM 607 N N . TYR A 1 79 ? 11.920 -10.775 16.277 1.00 73.81 79 TYR A N 1
ATOM 608 C CA . TYR A 1 79 ? 12.583 -11.859 15.549 1.00 73.81 79 TYR A CA 1
ATOM 609 C C . TYR A 1 79 ? 14.053 -12.008 15.970 1.00 73.81 79 TYR A C 1
ATOM 611 O O . TYR A 1 79 ? 14.512 -13.133 16.192 1.00 73.81 79 TYR A O 1
ATOM 619 N N . GLU A 1 80 ? 14.775 -10.898 16.147 1.00 72.12 80 GLU A N 1
ATOM 620 C CA . GLU A 1 80 ? 16.156 -10.903 16.653 1.00 72.12 80 GLU A CA 1
ATOM 621 C C . GLU A 1 80 ? 16.233 -11.434 18.094 1.00 72.12 80 GLU A C 1
ATOM 623 O O . GLU A 1 80 ? 17.081 -12.276 18.418 1.00 72.12 80 GLU A O 1
ATOM 628 N N . ALA A 1 81 ? 15.298 -11.024 18.957 1.00 70.69 81 ALA A N 1
ATOM 629 C CA . ALA A 1 81 ? 15.214 -11.527 20.324 1.00 70.69 81 ALA A CA 1
ATOM 630 C C . ALA A 1 81 ? 14.972 -13.048 20.367 1.00 70.69 81 ALA A C 1
ATOM 632 O O . ALA A 1 81 ? 15.646 -13.748 21.130 1.00 70.69 81 ALA A O 1
ATOM 633 N N . GLN A 1 82 ? 14.077 -13.577 19.524 1.00 68.50 82 GLN A N 1
ATOM 634 C CA . GLN A 1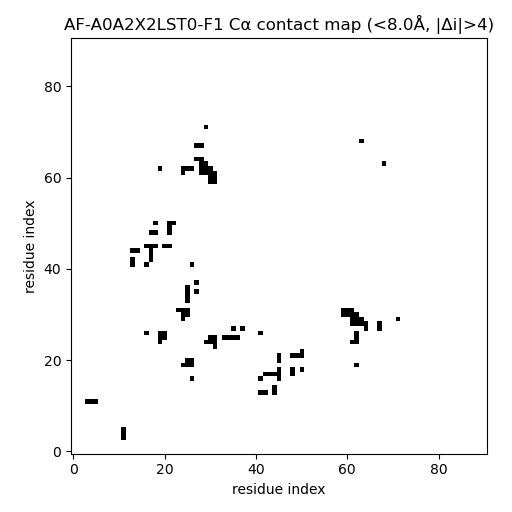 82 ? 13.817 -15.017 19.421 1.00 68.50 82 GLN A CA 1
ATOM 635 C C . GLN A 1 82 ? 15.039 -15.801 18.928 1.00 68.50 82 GLN A C 1
ATOM 637 O O . GLN A 1 82 ? 15.357 -16.843 19.507 1.00 68.50 82 GLN A O 1
ATOM 642 N N . GLN A 1 83 ? 15.762 -15.301 17.920 1.00 69.50 83 GLN A N 1
ATOM 643 C CA . GLN A 1 83 ? 17.003 -15.937 17.459 1.00 69.50 83 GLN A CA 1
ATOM 644 C C . GLN A 1 83 ? 18.055 -16.005 18.574 1.00 69.50 83 GLN A C 1
ATOM 646 O O . GLN A 1 83 ? 18.652 -17.059 18.783 1.00 69.50 83 GLN A O 1
ATOM 651 N N . SER A 1 84 ? 18.209 -14.939 19.368 1.00 69.12 84 SER A N 1
ATOM 652 C CA . SER A 1 84 ? 19.172 -14.901 20.483 1.00 69.12 84 SER A CA 1
ATOM 653 C C . SER A 1 84 ? 18.862 -15.874 21.636 1.00 69.12 84 SER A C 1
ATOM 655 O O . SER A 1 84 ? 19.747 -16.205 22.433 1.00 69.12 84 SER A O 1
ATOM 657 N N . MET A 1 85 ? 17.601 -16.299 21.775 1.00 64.88 85 MET A N 1
ATOM 658 C CA . MET A 1 85 ? 17.176 -17.291 22.769 1.00 64.88 85 MET A CA 1
ATOM 659 C C . MET A 1 85 ? 17.397 -18.720 22.269 1.00 64.88 85 MET A C 1
ATOM 661 O O . MET A 1 85 ? 17.798 -19.581 23.050 1.00 64.88 85 MET A O 1
ATOM 665 N N . VAL A 1 86 ? 17.174 -18.969 20.975 1.00 64.12 86 VAL A N 1
ATOM 666 C CA . VAL A 1 86 ? 17.445 -20.270 20.345 1.00 64.12 86 VAL A CA 1
ATOM 667 C C . VAL A 1 86 ? 18.944 -20.574 20.359 1.00 64.12 86 VAL A C 1
ATOM 669 O O . VAL A 1 86 ? 19.325 -21.684 20.721 1.00 64.12 86 VAL A O 1
ATOM 672 N N . ASP A 1 87 ? 19.787 -19.580 20.070 1.00 61.56 87 ASP A N 1
ATOM 673 C CA . ASP A 1 87 ? 21.248 -19.744 20.044 1.00 61.56 87 ASP A CA 1
ATOM 674 C C . ASP A 1 87 ? 21.824 -20.068 21.438 1.00 61.56 87 ASP A C 1
ATOM 676 O O . ASP A 1 87 ? 22.695 -20.916 21.586 1.00 61.56 87 ASP A O 1
ATOM 680 N N . ARG A 1 88 ? 21.246 -19.489 22.502 1.00 59.78 88 ARG A N 1
ATOM 681 C CA . ARG A 1 88 ? 21.608 -19.785 23.904 1.00 59.78 88 ARG A CA 1
ATOM 682 C C . ARG A 1 88 ? 21.083 -21.116 24.442 1.00 59.78 88 ARG A C 1
ATOM 684 O O . ARG A 1 88 ? 21.475 -21.514 25.532 1.00 59.78 88 ARG A O 1
ATOM 691 N N . SER A 1 89 ? 20.169 -21.766 23.727 1.00 59.06 89 SER A N 1
ATOM 692 C CA . SER A 1 89 ? 19.589 -23.057 24.127 1.00 59.06 89 SER A CA 1
ATOM 693 C C . SER A 1 89 ? 20.322 -24.251 23.499 1.00 59.06 89 SER A C 1
ATOM 695 O O . SER A 1 89 ? 20.001 -25.396 23.814 1.00 59.06 89 SER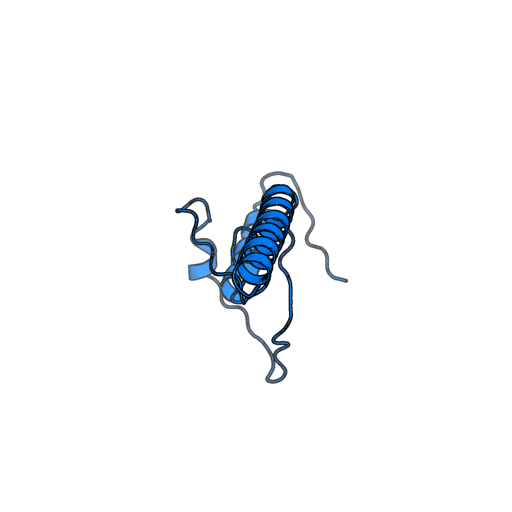 A O 1
ATOM 697 N N . HIS A 1 90 ? 21.273 -23.987 22.596 1.00 56.69 90 HIS A N 1
ATOM 698 C CA . HIS A 1 90 ? 22.090 -24.977 21.889 1.00 56.69 90 HIS A CA 1
A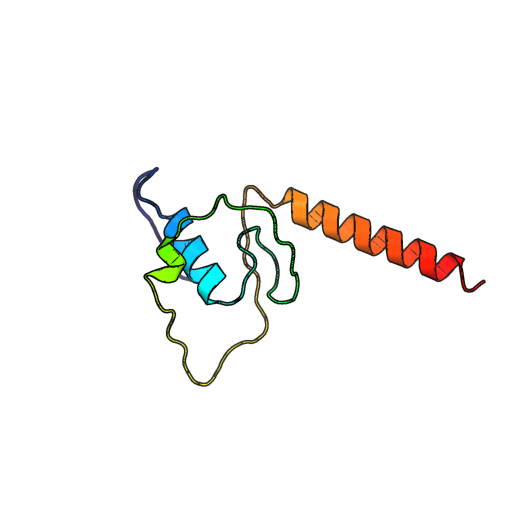TOM 699 C C . HIS A 1 90 ? 23.540 -25.065 22.409 1.00 56.69 90 HIS A C 1
ATOM 701 O O . HIS A 1 90 ? 24.378 -25.695 21.762 1.00 56.69 90 HIS A O 1
ATOM 707 N N . GLU A 1 91 ? 23.808 -24.496 23.588 1.00 47.38 91 GLU A N 1
ATOM 708 C CA . GLU A 1 91 ? 25.068 -24.589 24.342 1.00 47.38 91 GLU A CA 1
ATOM 709 C C . GLU A 1 91 ? 24.817 -25.254 25.706 1.00 47.38 91 GLU A C 1
ATOM 711 O O . GLU A 1 91 ? 25.640 -26.108 26.110 1.00 47.38 91 GLU A O 1
#

InterPro domains:
  IPR003439 ABC transporter-like, ATP-binding domain [PF00005] (2-54)
  IPR027417 P-loop containing nucleoside triphosphate hydrolase [G3DSA:3.40.50.300] (1-90)
  IPR027417 P-loop containing nucleoside triphosphate hydrolase [SSF52540] (2-81)

Mean predicted aligned error: 10.15 Å